Protein AF-A0A2K2DDL9-F1 (afdb_monomer_lite)

Secondary structure (DSSP, 8-state):
--TTHHHHHHHHHHHHHHH--TT-----HHHHHHHHHHHHHHHHHTT-HHHHHHHHHHHHHHHTT-HHHHHHHHHHHHHHHHHHHHHHHHHHHHHHHHHHHHTT-

Structure (mmCIF, N/CA/C/O backbone):
data_AF-A0A2K2DDL9-F1
#
_entry.id   AF-A0A2K2DDL9-F1
#
loop_
_atom_site.group_PDB
_atom_site.id
_atom_site.type_symbol
_atom_site.label_atom_id
_atom_site.label_alt_id
_atom_site.label_comp_id
_atom_site.label_asym_id
_atom_site.label_entity_id
_atom_site.label_seq_id
_atom_site.pdbx_PDB_ins_code
_atom_site.Cartn_x
_atom_site.Cartn_y
_atom_site.Cartn_z
_atom_site.occupancy
_atom_site.B_is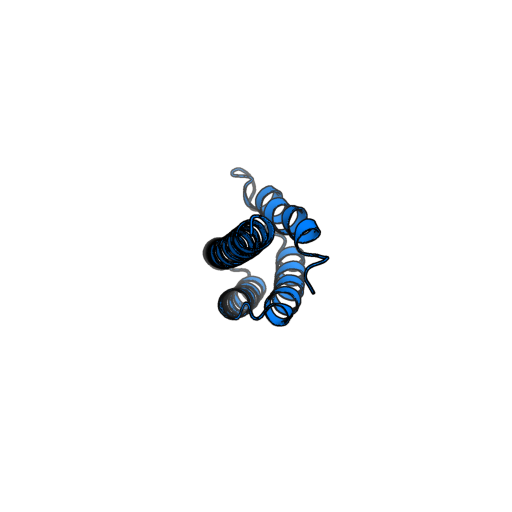o_or_equiv
_atom_site.auth_seq_id
_atom_site.auth_comp_id
_atom_site.auth_asym_id
_atom_site.auth_atom_id
_atom_site.pdbx_PDB_model_num
ATOM 1 N N . MET A 1 1 ? -12.328 -9.381 10.750 1.00 28.94 1 MET A N 1
ATOM 2 C CA . MET A 1 1 ? -12.089 -8.765 9.427 1.00 28.94 1 MET A CA 1
ATOM 3 C C . MET A 1 1 ? -11.031 -7.646 9.451 1.00 28.94 1 MET A C 1
ATOM 5 O O . MET A 1 1 ? -11.010 -6.831 8.550 1.00 28.94 1 MET A O 1
ATOM 9 N N . PHE A 1 2 ? -10.125 -7.608 10.441 1.00 30.92 2 PHE A N 1
ATOM 10 C CA . PHE A 1 2 ? -9.113 -6.541 10.590 1.00 30.92 2 PHE A CA 1
ATOM 11 C C . PHE A 1 2 ? -7.847 -7.050 11.317 1.00 30.92 2 PHE A C 1
ATOM 13 O O . PHE A 1 2 ? -7.201 -6.316 12.055 1.00 30.92 2 PHE A O 1
ATOM 20 N N . LYS A 1 3 ? -7.526 -8.348 11.208 1.00 27.88 3 LYS A N 1
ATOM 21 C CA . LYS A 1 3 ? -6.506 -8.964 12.078 1.00 27.88 3 LYS A CA 1
ATOM 22 C C . LYS A 1 3 ? -5.054 -8.702 11.651 1.00 27.88 3 LYS A C 1
ATOM 24 O O . LYS A 1 3 ? -4.174 -8.859 12.485 1.00 27.88 3 LYS A O 1
ATOM 29 N N . ASP A 1 4 ? -4.812 -8.184 10.445 1.00 35.88 4 ASP A N 1
ATOM 30 C CA . ASP A 1 4 ? -3.452 -8.072 9.890 1.00 35.88 4 ASP A CA 1
ATOM 31 C C . ASP A 1 4 ? -3.000 -6.642 9.540 1.00 35.88 4 ASP A C 1
ATOM 33 O O . ASP A 1 4 ? -2.007 -6.462 8.838 1.00 35.88 4 ASP A O 1
ATOM 37 N N . CYS A 1 5 ? -3.664 -5.592 10.039 1.00 39.84 5 CYS A N 1
ATOM 38 C CA . CYS A 1 5 ? -3.183 -4.216 9.816 1.00 39.84 5 CYS A CA 1
ATOM 39 C C . CYS A 1 5 ? -1.931 -3.866 10.642 1.00 39.84 5 CYS A C 1
ATOM 41 O O . CYS A 1 5 ? -1.161 -2.997 10.238 1.00 39.84 5 CYS A O 1
ATOM 43 N N . ASN A 1 6 ? -1.686 -4.546 11.768 1.00 38.12 6 ASN A N 1
ATOM 44 C CA . ASN A 1 6 ? -0.528 -4.253 12.624 1.00 38.12 6 ASN A CA 1
ATOM 45 C C . ASN A 1 6 ? 0.792 -4.793 12.048 1.00 38.12 6 ASN A C 1
ATOM 47 O O . ASN A 1 6 ? 1.837 -4.182 12.251 1.00 38.12 6 ASN A O 1
ATOM 51 N N . GLY A 1 7 ? 0.755 -5.867 11.250 1.00 42.44 7 GLY A N 1
ATOM 52 C CA . GLY A 1 7 ? 1.933 -6.352 10.522 1.00 42.44 7 GLY A CA 1
ATOM 53 C C . GLY A 1 7 ? 2.366 -5.416 9.388 1.00 42.44 7 GLY A C 1
ATOM 54 O O . GLY A 1 7 ? 3.546 -5.350 9.060 1.00 42.44 7 GLY A O 1
ATOM 55 N N . TRP A 1 8 ? 1.443 -4.636 8.813 1.00 47.41 8 TRP A N 1
ATOM 56 C CA . TRP A 1 8 ? 1.750 -3.700 7.721 1.00 47.41 8 TRP A CA 1
ATOM 57 C C . TRP A 1 8 ? 2.557 -2.487 8.168 1.00 47.41 8 TRP A C 1
ATOM 59 O O . TRP A 1 8 ? 3.274 -1.906 7.354 1.00 47.41 8 TRP A O 1
ATOM 69 N N . PHE A 1 9 ? 2.463 -2.118 9.447 1.00 42.41 9 PHE A N 1
ATOM 70 C CA . PHE A 1 9 ? 3.186 -0.982 10.008 1.00 42.41 9 PHE A CA 1
ATOM 71 C C . PHE A 1 9 ? 4.698 -1.163 9.839 1.00 42.41 9 PHE A C 1
ATOM 73 O O . PHE A 1 9 ? 5.370 -0.260 9.356 1.00 42.41 9 PHE A O 1
ATOM 80 N N . GLY A 1 10 ? 5.213 -2.368 10.112 1.00 45.88 10 GLY A N 1
ATOM 81 C CA . GLY A 1 10 ? 6.629 -2.696 9.925 1.00 45.88 10 GLY A CA 1
ATOM 82 C C . GLY A 1 10 ? 7.071 -2.755 8.459 1.00 45.88 10 GLY A C 1
ATOM 83 O O . GLY A 1 10 ? 8.204 -2.400 8.157 1.00 45.88 10 GLY A O 1
ATOM 84 N N . TYR A 1 11 ? 6.191 -3.140 7.530 1.00 49.81 11 TYR A N 1
ATOM 85 C CA . TYR A 1 11 ? 6.537 -3.231 6.104 1.00 49.81 11 TYR A CA 1
ATOM 86 C C . TYR A 1 11 ? 6.511 -1.868 5.402 1.00 49.81 11 TYR A C 1
ATOM 88 O O . TYR A 1 11 ? 7.413 -1.584 4.623 1.00 49.81 11 TYR A O 1
ATOM 96 N N . VAL A 1 12 ? 5.542 -0.995 5.700 1.00 44.81 12 VAL A N 1
ATOM 97 C CA . VAL A 1 12 ? 5.485 0.362 5.117 1.00 44.81 12 VAL A CA 1
ATOM 98 C C . VAL A 1 12 ? 6.568 1.271 5.721 1.00 44.81 12 VAL A C 1
ATOM 100 O O . VAL A 1 12 ? 7.238 1.987 4.981 1.00 44.81 12 VAL A O 1
ATOM 103 N N . LEU A 1 13 ? 6.828 1.190 7.036 1.00 42.91 13 LEU A N 1
ATOM 104 C CA . LEU A 1 13 ? 7.972 1.881 7.661 1.00 42.91 13 LEU A CA 1
ATOM 105 C C . LEU A 1 13 ? 9.325 1.257 7.276 1.00 42.91 13 LEU A C 1
ATOM 107 O O . LEU A 1 13 ? 10.310 1.977 7.136 1.00 42.91 13 LEU A O 1
ATOM 111 N N . GLY A 1 14 ? 9.384 -0.058 7.047 1.00 44.72 14 GLY A N 1
ATOM 112 C CA . GLY A 1 14 ? 10.589 -0.75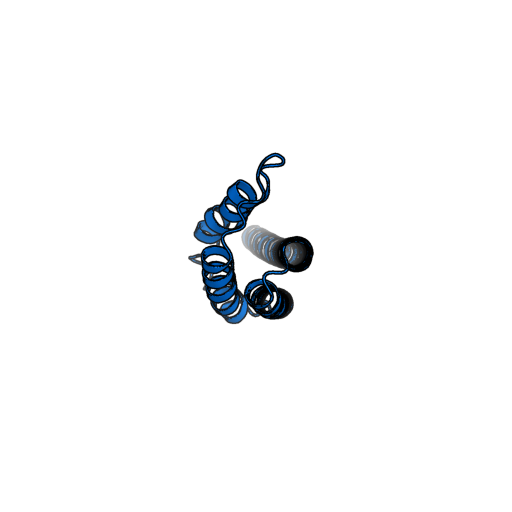0 6.581 1.00 44.72 14 GLY A CA 1
ATOM 113 C C . GLY A 1 14 ? 11.007 -0.356 5.160 1.00 44.72 14 GLY A C 1
ATOM 114 O O . GLY A 1 14 ? 12.200 -0.284 4.875 1.00 44.72 14 GLY A O 1
ATOM 115 N N . VAL A 1 15 ? 10.047 -0.029 4.287 1.00 47.00 15 VAL A N 1
ATOM 116 C CA . VAL A 1 15 ? 10.313 0.575 2.967 1.00 47.00 15 VAL A CA 1
ATOM 117 C C . VAL A 1 15 ? 10.857 1.991 3.118 1.00 47.00 15 VAL A C 1
ATOM 119 O O . VAL A 1 15 ? 11.785 2.354 2.402 1.00 47.00 15 VAL A O 1
ATOM 122 N N . CYS A 1 16 ? 10.353 2.767 4.085 1.00 43.28 16 CYS A N 1
ATOM 123 C CA . CYS A 1 16 ? 10.950 4.063 4.403 1.00 43.28 16 CYS A CA 1
ATOM 124 C C . CYS A 1 16 ? 12.425 3.916 4.814 1.00 43.28 16 CYS A C 1
ATOM 126 O O . CYS A 1 16 ? 13.258 4.671 4.335 1.00 43.28 16 CYS A O 1
ATOM 128 N N . CYS A 1 17 ? 12.795 2.919 5.617 1.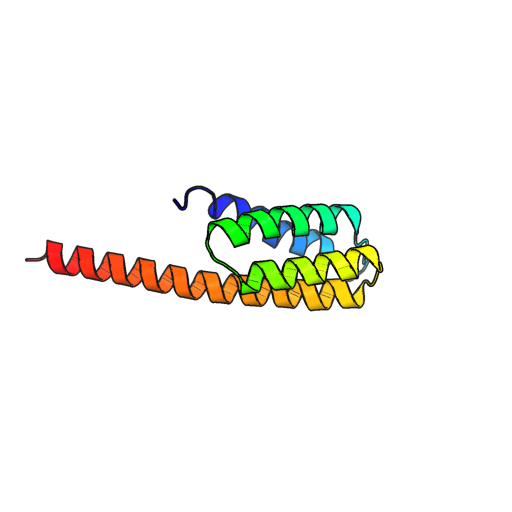00 39.41 17 CYS A N 1
ATOM 129 C CA . CYS A 1 17 ? 14.184 2.800 6.076 1.00 39.41 17 CYS A CA 1
ATOM 130 C C . CYS A 1 17 ? 15.189 2.493 4.941 1.00 39.41 17 CYS A C 1
ATOM 132 O O . CYS A 1 17 ? 16.320 2.958 4.990 1.00 39.41 17 CYS A O 1
ATOM 134 N N . CYS A 1 18 ? 14.788 1.766 3.888 1.00 40.78 18 CYS A N 1
ATOM 135 C CA . CYS A 1 18 ? 15.672 1.486 2.743 1.00 40.78 18 CYS A CA 1
ATOM 136 C C . CYS A 1 18 ? 15.638 2.560 1.641 1.00 40.78 18 CYS A C 1
ATOM 138 O O . CYS A 1 18 ? 16.545 2.603 0.818 1.00 40.78 18 CYS A O 1
ATOM 140 N N . VAL A 1 19 ? 14.601 3.404 1.600 1.00 45.62 19 VAL A N 1
ATOM 141 C CA . VAL A 1 19 ? 14.439 4.468 0.588 1.00 45.62 19 VAL A CA 1
ATOM 142 C C . VAL A 1 19 ? 14.945 5.833 1.086 1.00 45.62 19 VAL A C 1
ATOM 144 O O . VAL A 1 19 ? 15.217 6.713 0.275 1.00 45.62 19 VAL A O 1
ATOM 147 N N . TRP A 1 20 ? 15.108 6.016 2.400 1.00 40.31 20 TRP A N 1
ATOM 148 C CA . TRP A 1 20 ? 15.522 7.283 3.021 1.00 40.31 20 TRP A CA 1
ATOM 149 C C . TRP A 1 20 ? 17.012 7.362 3.402 1.00 40.31 20 TRP A C 1
ATOM 151 O O . TRP A 1 20 ? 17.379 8.220 4.204 1.00 40.31 20 TRP A O 1
ATOM 161 N N . ASP A 1 21 ? 17.889 6.523 2.842 1.00 35.00 21 ASP A N 1
ATOM 162 C CA . ASP A 1 21 ? 19.329 6.780 2.956 1.00 35.00 21 ASP A CA 1
ATOM 163 C C . ASP A 1 21 ? 19.731 7.838 1.918 1.00 35.00 21 ASP A C 1
ATOM 165 O O . ASP A 1 21 ? 19.742 7.598 0.708 1.00 35.00 21 ASP A O 1
ATOM 169 N N . ARG A 1 22 ? 19.971 9.059 2.405 1.00 42.16 22 ARG A N 1
ATOM 170 C CA . ARG A 1 22 ? 20.239 10.258 1.596 1.00 42.16 22 ARG A CA 1
ATOM 171 C C . ARG A 1 22 ? 21.575 10.173 0.838 1.00 42.16 22 ARG A C 1
ATOM 173 O O . ARG A 1 22 ? 21.774 10.961 -0.082 1.00 42.16 22 ARG A O 1
ATOM 180 N N . ASP A 1 23 ? 22.436 9.207 1.170 1.00 45.47 23 ASP A N 1
ATOM 181 C CA . ASP A 1 23 ? 23.785 9.070 0.612 1.00 45.47 23 ASP A CA 1
ATOM 182 C C . ASP A 1 23 ? 23.954 7.861 -0.335 1.00 45.47 23 ASP A C 1
ATOM 184 O O . ASP A 1 23 ? 24.959 7.779 -1.047 1.00 45.47 23 ASP A O 1
ATOM 188 N N . LYS A 1 24 ? 22.956 6.963 -0.451 1.00 47.09 24 LYS A N 1
ATOM 189 C CA . LYS A 1 24 ? 22.893 5.919 -1.497 1.00 47.09 24 LYS A CA 1
ATOM 190 C C . LYS A 1 24 ? 21.449 5.562 -1.888 1.00 47.09 24 LYS A C 1
ATOM 192 O O . LYS A 1 24 ? 20.810 4.779 -1.183 1.00 47.09 24 LYS A O 1
ATOM 197 N N . PRO A 1 25 ? 20.944 5.980 -3.066 1.00 51.44 25 PRO A N 1
ATOM 198 C CA . PRO A 1 25 ? 19.668 5.493 -3.575 1.00 51.44 25 PRO A CA 1
ATOM 199 C C . PRO A 1 25 ? 19.853 4.097 -4.192 1.00 51.44 25 PRO A C 1
ATOM 201 O O . PRO A 1 25 ? 19.752 3.908 -5.402 1.00 51.44 25 PRO A O 1
ATOM 204 N N . CYS A 1 26 ? 20.139 3.093 -3.365 1.00 53.19 26 CYS A N 1
ATOM 205 C CA . CYS A 1 26 ? 20.085 1.690 -3.770 1.00 53.19 26 CYS A CA 1
ATOM 206 C C . CYS A 1 26 ? 18.616 1.240 -3.777 1.00 53.19 26 CYS A C 1
ATOM 208 O O . CYS A 1 26 ? 18.194 0.457 -2.927 1.00 53.19 26 CYS A O 1
ATOM 210 N N . VAL A 1 27 ? 17.807 1.781 -4.693 1.00 61.66 27 VAL A N 1
ATOM 211 C CA . VAL A 1 27 ? 16.424 1.322 -4.856 1.00 61.66 27 VAL A CA 1
ATOM 212 C C . VAL A 1 27 ? 16.448 -0.023 -5.564 1.00 61.66 27 VAL A C 1
ATOM 214 O O . VAL A 1 27 ? 16.654 -0.118 -6.771 1.00 61.66 27 VAL A O 1
ATOM 217 N N . ASP A 1 28 ? 16.252 -1.072 -4.774 1.00 70.94 28 ASP A N 1
ATOM 218 C CA . ASP A 1 28 ? 15.984 -2.413 -5.268 1.00 70.94 28 ASP A CA 1
ATOM 219 C C . ASP A 1 28 ? 14.557 -2.446 -5.837 1.00 70.94 28 ASP A C 1
ATOM 221 O O . ASP A 1 28 ? 13.562 -2.529 -5.105 1.00 70.94 28 ASP A O 1
ATOM 225 N N . PHE A 1 29 ? 14.467 -2.306 -7.161 1.00 71.19 29 PHE A N 1
ATOM 226 C CA . PHE A 1 29 ? 13.203 -2.301 -7.890 1.00 71.19 29 PHE A CA 1
ATOM 227 C C . PHE A 1 29 ? 12.446 -3.627 -7.749 1.00 71.19 29 PHE A C 1
ATOM 229 O O . PHE A 1 29 ? 11.218 -3.594 -7.711 1.00 71.19 29 PHE A O 1
ATOM 236 N N . ASP A 1 30 ? 13.135 -4.763 -7.595 1.00 76.44 30 ASP A N 1
ATOM 237 C CA . ASP A 1 30 ? 12.494 -6.073 -7.418 1.00 76.44 30 ASP A CA 1
ATOM 238 C C . ASP A 1 30 ? 11.821 -6.161 -6.045 1.00 76.44 30 ASP A C 1
ATOM 240 O O . ASP A 1 30 ? 10.679 -6.618 -5.907 1.00 76.44 30 ASP A O 1
ATOM 244 N N . ARG A 1 31 ? 12.485 -5.632 -5.012 1.00 74.56 31 ARG A N 1
ATOM 245 C CA . ARG A 1 31 ? 11.890 -5.514 -3.677 1.00 74.56 31 ARG A CA 1
ATOM 246 C C . ARG A 1 31 ? 10.709 -4.542 -3.666 1.00 74.56 31 ARG A C 1
ATOM 248 O O . ARG A 1 31 ? 9.704 -4.817 -3.006 1.00 74.56 31 ARG A O 1
ATOM 255 N N . LEU A 1 32 ? 10.805 -3.424 -4.386 1.00 73.88 32 LEU A N 1
ATOM 256 C CA . LEU A 1 32 ? 9.723 -2.442 -4.487 1.00 73.88 32 LEU A CA 1
ATOM 257 C C . LEU A 1 32 ? 8.502 -3.015 -5.228 1.00 73.88 32 LEU A C 1
ATOM 259 O O . LEU A 1 32 ? 7.371 -2.808 -4.785 1.00 73.88 32 LEU A O 1
ATOM 263 N N . ASP A 1 33 ? 8.726 -3.791 -6.290 1.00 75.06 33 ASP A N 1
ATOM 264 C CA . ASP A 1 33 ? 7.689 -4.493 -7.056 1.00 75.06 33 ASP A CA 1
ATOM 265 C C . ASP A 1 33 ? 6.956 -5.538 -6.202 1.00 75.06 33 ASP A C 1
ATOM 267 O O . ASP A 1 33 ? 5.725 -5.519 -6.094 1.00 75.06 33 ASP A O 1
ATOM 271 N N . ALA A 1 34 ? 7.704 -6.380 -5.479 1.00 78.50 34 ALA A N 1
ATOM 272 C CA . ALA A 1 34 ? 7.132 -7.369 -4.566 1.00 78.50 34 ALA A CA 1
ATOM 273 C C . ALA A 1 34 ? 6.245 -6.717 -3.488 1.00 78.50 34 ALA A C 1
ATOM 275 O O . ALA A 1 34 ? 5.178 -7.234 -3.129 1.00 78.50 34 ALA A O 1
ATOM 276 N N . ILE A 1 35 ? 6.659 -5.554 -2.984 1.00 72.50 35 ILE A N 1
ATOM 277 C CA . ILE A 1 35 ? 5.906 -4.797 -1.983 1.00 72.50 35 ILE A CA 1
ATOM 278 C C . ILE A 1 35 ? 4.667 -4.155 -2.599 1.00 72.50 35 ILE A C 1
ATOM 280 O O . ILE A 1 35 ? 3.586 -4.285 -2.021 1.00 72.50 35 ILE A O 1
ATOM 284 N N . ALA A 1 36 ? 4.778 -3.531 -3.774 1.00 74.50 36 ALA A N 1
ATOM 285 C CA . ALA A 1 36 ? 3.638 -2.978 -4.502 1.00 74.50 36 ALA A CA 1
ATOM 286 C C . ALA A 1 36 ? 2.585 -4.061 -4.789 1.00 74.50 36 ALA A C 1
ATOM 288 O O . ALA A 1 36 ? 1.387 -3.847 -4.572 1.00 74.50 36 ALA A O 1
ATOM 289 N N . HIS A 1 37 ? 3.030 -5.257 -5.182 1.00 77.88 37 HIS A N 1
ATOM 290 C CA . HIS A 1 37 ? 2.167 -6.407 -5.423 1.00 77.88 37 HIS A CA 1
ATOM 291 C C . HIS A 1 37 ? 1.428 -6.852 -4.154 1.00 77.88 37 HIS A C 1
ATOM 293 O O . HIS A 1 37 ? 0.201 -7.016 -4.168 1.00 77.88 37 HIS A O 1
ATOM 299 N N . ARG A 1 38 ? 2.136 -6.991 -3.023 1.00 72.00 38 ARG A N 1
ATOM 300 C CA . ARG A 1 38 ? 1.492 -7.321 -1.741 1.00 72.00 38 ARG A CA 1
ATOM 301 C C . ARG A 1 38 ? 0.517 -6.234 -1.313 1.00 72.00 38 ARG A C 1
ATOM 303 O O . ARG A 1 38 ? -0.612 -6.555 -0.951 1.00 72.00 38 ARG A O 1
ATOM 310 N N . PHE A 1 39 ? 0.916 -4.968 -1.402 1.00 72.50 39 PHE A N 1
ATOM 311 C CA . PHE A 1 39 ? 0.094 -3.834 -0.987 1.00 72.50 39 PHE A CA 1
ATOM 312 C C . PHE A 1 39 ? -1.175 -3.695 -1.831 1.00 72.50 39 PHE A C 1
ATOM 314 O O . PHE A 1 39 ? -2.228 -3.345 -1.301 1.00 72.50 39 PHE A O 1
ATOM 321 N N . LYS A 1 40 ? -1.127 -4.055 -3.117 1.00 76.06 40 LYS A N 1
ATOM 322 C CA . LYS A 1 40 ? -2.298 -4.121 -4.002 1.00 76.06 40 LYS A CA 1
ATOM 323 C C . LYS A 1 40 ? -3.346 -5.132 -3.522 1.00 76.06 40 LYS A C 1
ATOM 325 O O . LYS A 1 40 ? -4.523 -4.785 -3.447 1.00 76.06 40 LYS A O 1
ATOM 330 N N . GLY A 1 41 ? -2.950 -6.367 -3.201 1.00 71.94 41 GLY A N 1
ATOM 331 C CA .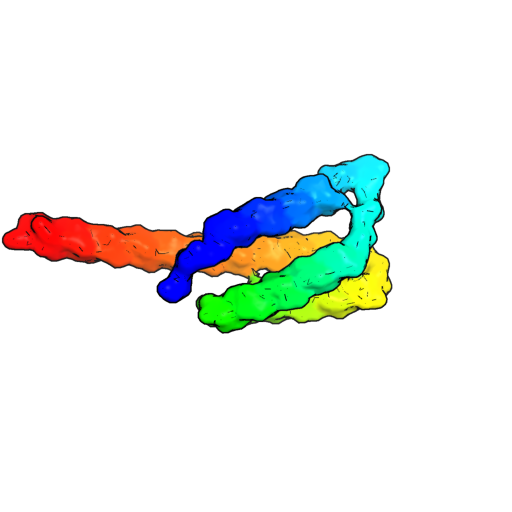 GLY A 1 41 ? -3.893 -7.397 -2.726 1.00 71.94 41 GLY A CA 1
ATOM 332 C C . GLY A 1 41 ? -4.493 -7.043 -1.364 1.00 71.94 41 GLY A C 1
ATOM 333 O O . GLY A 1 41 ? -5.699 -7.122 -1.141 1.00 71.94 41 GLY A O 1
ATOM 334 N N . SER A 1 42 ? -3.626 -6.550 -0.493 1.00 72.69 42 SER A N 1
ATOM 335 C CA . SER A 1 42 ? -3.922 -6.023 0.829 1.00 72.69 42 SER A CA 1
ATOM 336 C C . SER A 1 42 ? -4.918 -4.853 0.826 1.00 72.69 42 SER A C 1
ATOM 338 O O . SER A 1 42 ? -5.903 -4.868 1.555 1.00 72.69 42 SER A O 1
ATOM 340 N N . SER A 1 43 ? -4.698 -3.835 -0.005 1.00 71.44 43 SER A N 1
ATOM 341 C CA . SER A 1 43 ? -5.594 -2.675 -0.116 1.00 71.44 43 SER A CA 1
ATOM 342 C C . SER A 1 43 ? -6.938 -3.038 -0.751 1.00 71.44 43 SER A C 1
ATOM 344 O O . SER A 1 43 ? -7.973 -2.506 -0.349 1.00 71.44 43 SER A O 1
ATOM 346 N N . ALA A 1 44 ? -6.957 -3.982 -1.694 1.00 75.38 44 ALA A N 1
ATOM 347 C CA . ALA A 1 44 ? -8.194 -4.456 -2.305 1.00 75.38 44 ALA A CA 1
ATOM 348 C C . ALA A 1 44 ? -9.137 -5.135 -1.294 1.00 75.38 44 ALA A C 1
ATOM 350 O O . ALA A 1 44 ? -10.342 -4.901 -1.360 1.00 75.38 44 ALA A O 1
ATOM 351 N N . SER A 1 45 ? -8.614 -5.919 -0.341 1.00 74.94 45 SER A N 1
ATOM 352 C CA . SER A 1 45 ? -9.439 -6.666 0.626 1.00 74.94 45 SER A CA 1
ATOM 353 C C . SER A 1 45 ? -10.167 -5.783 1.647 1.00 74.94 45 SER A C 1
ATOM 355 O O . SER A 1 45 ? -11.210 -6.177 2.162 1.00 74.94 45 SER A O 1
ATOM 357 N N . VAL A 1 46 ? -9.657 -4.575 1.904 1.00 73.69 46 VAL A N 1
ATOM 358 C CA . VAL A 1 46 ? -10.265 -3.578 2.807 1.00 73.69 46 VAL A CA 1
ATOM 359 C C . VAL A 1 46 ? -10.990 -2.450 2.058 1.00 73.69 46 VAL A C 1
ATOM 361 O O . VAL A 1 46 ? -11.383 -1.456 2.665 1.00 73.69 46 VAL A O 1
ATOM 364 N N . GLY A 1 47 ? -11.155 -2.572 0.734 1.00 76.00 47 GLY A N 1
ATOM 365 C CA . GLY A 1 47 ? -11.855 -1.577 -0.091 1.00 76.00 47 GLY A CA 1
ATOM 366 C C . GLY A 1 47 ? -11.070 -0.282 -0.342 1.00 76.00 47 GLY A C 1
ATOM 367 O O . GLY A 1 47 ? -11.640 0.732 -0.744 1.00 76.00 47 GLY A O 1
ATOM 368 N N . ALA A 1 48 ? -9.754 -0.290 -0.140 1.00 83.00 48 ALA A N 1
ATOM 369 C CA . ALA A 1 48 ? -8.885 0.875 -0.273 1.00 83.00 48 ALA A CA 1
ATOM 370 C C . ALA A 1 48 ? -8.485 1.151 -1.729 1.00 83.00 48 ALA A C 1
ATOM 372 O O . ALA A 1 48 ? -7.320 1.044 -2.117 1.00 83.00 48 ALA A O 1
ATOM 373 N N . LEU A 1 49 ? -9.463 1.521 -2.557 1.00 84.69 49 LEU A N 1
ATOM 374 C CA . LEU A 1 49 ? -9.280 1.669 -4.004 1.00 84.69 49 LEU A CA 1
ATOM 375 C C . LEU A 1 49 ? -8.183 2.679 -4.386 1.00 84.69 49 LEU A C 1
ATOM 377 O O . LEU A 1 49 ? -7.411 2.425 -5.307 1.00 84.69 49 LEU A O 1
ATOM 381 N N . ARG A 1 50 ? -8.078 3.805 -3.668 1.00 82.69 50 ARG A N 1
ATOM 382 C CA . ARG A 1 50 ? -7.066 4.841 -3.953 1.00 82.69 50 ARG A CA 1
ATOM 383 C C . ARG A 1 50 ? -5.649 4.316 -3.739 1.00 82.69 50 ARG A C 1
ATOM 385 O O . ARG A 1 50 ? -4.791 4.515 -4.589 1.00 82.69 50 ARG A O 1
ATOM 392 N N . VAL A 1 51 ? -5.455 3.570 -2.655 1.00 81.75 51 VAL A N 1
ATOM 393 C CA . VAL A 1 51 ? -4.191 2.911 -2.314 1.00 81.75 51 VAL A CA 1
ATOM 394 C C . VAL A 1 51 ? -3.840 1.819 -3.333 1.00 81.75 51 VAL A C 1
ATOM 396 O O . VAL A 1 51 ? -2.704 1.724 -3.792 1.00 81.75 51 VAL A O 1
ATOM 399 N N . LYS A 1 52 ? -4.830 1.024 -3.751 1.00 82.25 52 LYS A N 1
ATOM 400 C CA . LYS A 1 52 ? -4.658 0.019 -4.809 1.00 82.25 52 LYS A CA 1
ATOM 401 C C . LYS A 1 52 ? -4.185 0.659 -6.118 1.00 82.25 52 LYS A C 1
ATOM 403 O O . LYS A 1 52 ? -3.267 0.145 -6.753 1.00 82.25 52 LYS A O 1
ATOM 408 N N . ASN A 1 53 ? -4.818 1.757 -6.531 1.00 86.00 53 ASN A N 1
ATOM 409 C CA . ASN A 1 53 ? -4.522 2.416 -7.803 1.00 86.00 53 ASN A CA 1
ATOM 410 C C . ASN A 1 53 ? -3.116 3.026 -7.822 1.00 86.00 53 ASN A C 1
ATOM 412 O O . ASN A 1 53 ? -2.403 2.878 -8.813 1.00 86.00 53 ASN A O 1
ATOM 416 N N . THR A 1 54 ? -2.682 3.647 -6.724 1.00 83.94 54 THR A N 1
ATOM 417 C CA . THR A 1 54 ? -1.327 4.209 -6.619 1.00 83.94 54 THR A CA 1
ATOM 418 C C . THR A 1 54 ? -0.252 3.120 -6.580 1.00 83.94 54 THR A C 1
ATOM 420 O O . THR A 1 54 ? 0.818 3.305 -7.151 1.00 83.94 54 THR A O 1
ATOM 423 N N . CYS A 1 55 ? -0.539 1.932 -6.039 1.00 81.31 55 CYS A N 1
ATOM 424 C CA . CYS A 1 55 ? 0.371 0.785 -6.155 1.00 81.31 55 CYS A CA 1
ATOM 425 C C . CYS A 1 55 ? 0.485 0.209 -7.564 1.00 81.31 55 CYS A C 1
ATOM 427 O O . CYS A 1 55 ? 1.552 -0.272 -7.933 1.00 81.31 55 CYS A O 1
ATOM 429 N N . ILE A 1 56 ? -0.580 0.272 -8.366 1.00 85.75 56 ILE A N 1
ATOM 430 C CA . ILE A 1 56 ? -0.497 -0.091 -9.786 1.00 85.75 56 ILE A CA 1
ATOM 431 C C . ILE A 1 56 ? 0.418 0.895 -10.526 1.00 85.75 56 ILE A C 1
ATOM 433 O O . ILE A 1 56 ? 1.217 0.468 -11.350 1.00 85.75 56 ILE A O 1
ATOM 437 N N . GLN A 1 57 ? 0.352 2.191 -10.209 1.00 85.19 57 GLN A N 1
ATOM 438 C CA . GLN A 1 57 ? 1.269 3.185 -10.783 1.00 85.19 57 GLN A CA 1
ATOM 439 C C . GLN A 1 57 ? 2.716 2.950 -10.337 1.00 85.19 57 GLN A C 1
ATOM 441 O O . GLN A 1 57 ? 3.626 3.020 -11.158 1.00 85.19 57 GLN A O 1
ATOM 446 N N . LEU A 1 58 ? 2.927 2.597 -9.065 1.00 81.56 58 LEU A N 1
ATOM 447 C CA . LEU A 1 58 ? 4.256 2.280 -8.540 1.00 81.56 58 LEU A CA 1
ATOM 448 C C . LEU A 1 58 ? 4.884 1.114 -9.313 1.00 81.56 58 LEU A C 1
ATOM 450 O O . LEU A 1 58 ? 6.025 1.218 -9.741 1.00 81.56 58 LEU A O 1
ATOM 454 N N . HIS A 1 59 ? 4.106 0.060 -9.575 1.00 82.06 59 HIS A N 1
ATOM 455 C CA . HIS A 1 59 ? 4.506 -1.095 -10.390 1.00 82.06 59 HIS A CA 1
ATOM 456 C C . HIS A 1 59 ? 5.006 -0.698 -11.788 1.00 82.06 59 HIS A C 1
ATOM 458 O O . HIS A 1 59 ? 5.998 -1.234 -12.279 1.00 82.06 59 HIS A O 1
ATOM 464 N N . VAL A 1 60 ? 4.326 0.248 -12.443 1.00 85.69 60 VAL A N 1
ATOM 465 C CA . VAL A 1 60 ? 4.726 0.747 -13.769 1.00 85.69 60 VAL A CA 1
ATOM 466 C C . VAL A 1 60 ? 6.079 1.457 -13.686 1.00 85.69 60 VAL A C 1
ATOM 468 O O . VAL A 1 60 ? 6.992 1.106 -14.430 1.00 85.69 60 VAL A O 1
ATOM 471 N N . PHE A 1 61 ? 6.257 2.364 -12.723 1.00 81.62 61 PHE A N 1
ATOM 472 C CA . PHE A 1 61 ? 7.526 3.082 -12.557 1.00 81.62 61 PHE A CA 1
ATOM 473 C C . PHE A 1 61 ? 8.684 2.186 -12.100 1.00 81.62 61 PHE A C 1
ATOM 475 O O . PHE A 1 61 ? 9.828 2.439 -12.490 1.00 81.62 61 PHE A O 1
ATOM 482 N N . CYS A 1 62 ? 8.406 1.122 -11.335 1.00 77.69 62 CYS A N 1
ATOM 483 C CA . CYS A 1 62 ? 9.400 0.103 -10.993 1.00 77.69 62 CYS A CA 1
ATOM 484 C C . CYS A 1 62 ? 9.930 -0.590 -12.252 1.00 77.69 62 CYS A C 1
ATOM 486 O O . CYS A 1 62 ? 11.141 -0.730 -12.418 1.00 77.69 62 CYS A O 1
ATOM 488 N N . LYS A 1 63 ? 9.032 -0.971 -13.171 1.00 80.56 63 LYS A N 1
ATOM 489 C CA . LYS A 1 63 ? 9.401 -1.590 -14.454 1.00 80.56 63 LYS A CA 1
ATOM 490 C C . LYS A 1 63 ? 10.175 -0.649 -15.370 1.00 80.56 63 LYS A C 1
ATOM 492 O O . LYS A 1 63 ? 11.102 -1.087 -16.045 1.00 80.56 63 LYS A O 1
ATOM 497 N N . GLU A 1 64 ? 9.821 0.631 -15.369 1.00 85.19 64 GLU A N 1
ATOM 498 C CA . GLU A 1 64 ? 10.536 1.675 -16.112 1.00 85.19 64 GLU A CA 1
ATOM 499 C C . GLU A 1 64 ? 11.892 2.042 -15.480 1.00 85.19 64 GLU A C 1
ATOM 501 O O . GLU A 1 64 ? 12.640 2.828 -16.057 1.00 85.19 64 GLU A O 1
ATOM 506 N N . LYS A 1 65 ? 12.225 1.487 -14.301 1.00 76.69 65 LYS A N 1
ATOM 507 C CA . LYS A 1 65 ? 13.427 1.812 -13.509 1.00 76.69 65 LYS A CA 1
ATOM 508 C C . LYS A 1 65 ? 13.577 3.315 -13.240 1.00 76.69 65 LYS A C 1
ATOM 510 O O . LYS A 1 65 ? 14.681 3.833 -13.067 1.00 76.69 65 LYS A O 1
ATOM 515 N N . SER A 1 66 ? 12.451 4.027 -13.178 1.00 79.00 66 SER A N 1
ATOM 516 C CA . SER A 1 66 ? 12.421 5.461 -12.909 1.00 79.00 66 SER A CA 1
ATOM 517 C C . SER A 1 66 ? 12.470 5.696 -11.405 1.00 79.00 66 SER A C 1
ATOM 519 O O . SER A 1 66 ? 11.451 5.618 -10.716 1.00 79.00 66 SER A O 1
ATOM 521 N N . LEU A 1 67 ? 13.662 6.000 -10.884 1.00 78.00 67 LEU A N 1
ATOM 522 C CA . LEU A 1 67 ? 13.865 6.291 -9.462 1.00 78.00 67 LEU A CA 1
ATOM 523 C C . LEU A 1 67 ? 12.959 7.436 -8.984 1.00 78.00 67 LEU A C 1
ATOM 525 O O . LEU A 1 67 ? 12.279 7.317 -7.967 1.00 78.00 67 LEU A O 1
ATOM 529 N N . ASN A 1 68 ? 12.910 8.528 -9.750 1.00 81.81 68 ASN A N 1
ATOM 530 C CA . ASN A 1 68 ? 12.118 9.704 -9.400 1.00 81.81 68 ASN A CA 1
ATOM 531 C C . ASN A 1 68 ? 10.606 9.405 -9.442 1.00 81.81 68 ASN A C 1
ATOM 533 O O . ASN A 1 68 ? 9.866 9.802 -8.543 1.00 81.81 68 ASN A O 1
ATOM 537 N N . GLY A 1 69 ? 10.150 8.636 -10.441 1.00 80.94 69 GLY A N 1
ATOM 538 C CA . GLY A 1 69 ? 8.754 8.193 -10.541 1.00 80.94 69 GLY A CA 1
ATOM 539 C C . GLY A 1 69 ? 8.346 7.278 -9.384 1.00 80.94 69 GLY A C 1
ATOM 540 O O . GLY A 1 69 ? 7.274 7.454 -8.798 1.00 80.94 69 GLY A O 1
ATOM 541 N N . CYS A 1 70 ? 9.231 6.360 -8.989 1.00 79.69 70 CYS A N 1
ATOM 542 C CA . CYS A 1 70 ? 9.031 5.488 -7.834 1.00 79.69 70 CYS A CA 1
ATOM 543 C C . CYS A 1 70 ? 8.937 6.283 -6.528 1.00 79.69 70 CYS A C 1
ATOM 545 O O . CYS A 1 70 ? 8.005 6.066 -5.755 1.00 79.69 70 CYS A O 1
ATOM 547 N N . LEU A 1 71 ? 9.849 7.233 -6.299 1.00 79.69 71 LEU A N 1
ATOM 548 C CA . LEU A 1 71 ? 9.861 8.079 -5.101 1.00 79.69 71 LEU A CA 1
ATOM 549 C C . LEU A 1 71 ? 8.582 8.916 -4.971 1.00 79.69 71 LEU A C 1
ATOM 551 O O . LEU A 1 71 ? 7.923 8.894 -3.928 1.00 79.69 71 LEU A O 1
ATOM 555 N N . MET A 1 72 ? 8.186 9.605 -6.043 1.00 84.06 72 MET A N 1
ATOM 556 C CA . MET A 1 72 ? 6.968 10.425 -6.058 1.00 84.06 72 MET A CA 1
ATOM 557 C C . MET A 1 72 ? 5.707 9.586 -5.832 1.00 84.06 72 MET A C 1
ATOM 559 O O . MET A 1 72 ? 4.809 9.961 -5.067 1.00 84.06 72 MET A O 1
ATOM 563 N N . THR A 1 73 ? 5.646 8.415 -6.463 1.00 82.31 73 THR A N 1
ATOM 564 C CA . THR A 1 73 ? 4.496 7.520 -6.324 1.00 82.31 73 THR A CA 1
ATOM 565 C C . THR A 1 73 ? 4.450 6.888 -4.937 1.00 82.31 73 THR A C 1
ATOM 567 O O . THR A 1 73 ? 3.374 6.796 -4.350 1.00 82.31 73 THR A O 1
ATOM 570 N N . LEU A 1 74 ? 5.594 6.536 -4.348 1.00 80.12 74 LEU A N 1
ATOM 571 C CA . LEU A 1 74 ? 5.679 6.020 -2.981 1.00 80.12 74 LEU A CA 1
ATOM 572 C C . LEU A 1 74 ? 5.188 7.043 -1.945 1.00 80.12 74 LEU A C 1
ATOM 574 O O . LEU A 1 74 ? 4.457 6.684 -1.014 1.00 80.12 74 LEU A O 1
ATOM 578 N N . ASN A 1 75 ? 5.526 8.323 -2.126 1.00 81.25 75 ASN A N 1
ATOM 579 C CA . ASN A 1 75 ? 4.994 9.396 -1.286 1.00 81.25 75 ASN A CA 1
ATOM 580 C C . ASN A 1 75 ? 3.459 9.479 -1.394 1.00 81.25 75 ASN A C 1
ATOM 582 O O . ASN A 1 75 ? 2.749 9.598 -0.394 1.00 81.25 75 ASN A O 1
ATOM 586 N N . THR A 1 76 ? 2.931 9.312 -2.607 1.00 84.06 76 THR A N 1
ATOM 587 C CA . THR A 1 76 ? 1.484 9.307 -2.862 1.00 84.06 76 THR A CA 1
ATOM 588 C C . THR A 1 76 ? 0.796 8.092 -2.226 1.00 84.06 76 THR A C 1
ATOM 59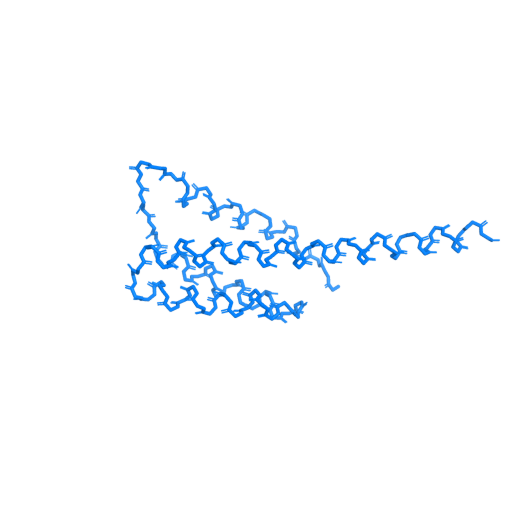0 O O . THR A 1 76 ? -0.240 8.243 -1.577 1.00 84.06 76 THR A O 1
ATOM 593 N N . VAL A 1 77 ? 1.377 6.891 -2.346 1.00 81.38 77 VAL A N 1
ATOM 594 C CA . VAL A 1 77 ? 0.903 5.666 -1.672 1.00 81.38 77 VAL A CA 1
ATOM 595 C C . VAL A 1 77 ? 0.828 5.881 -0.158 1.00 81.38 77 VAL A C 1
ATOM 597 O O . VAL A 1 77 ? -0.179 5.538 0.464 1.00 81.38 77 VAL A O 1
ATOM 600 N N . SER A 1 78 ? 1.858 6.502 0.421 1.00 80.44 78 SER A N 1
ATOM 601 C CA . SER A 1 78 ? 1.915 6.814 1.852 1.00 80.44 78 SER A CA 1
ATOM 602 C C . SER A 1 78 ? 0.791 7.765 2.265 1.00 80.44 78 SER A C 1
ATOM 604 O O . SER A 1 78 ? 0.054 7.479 3.209 1.00 80.44 78 SER A O 1
ATOM 606 N N . ASN A 1 79 ? 0.598 8.859 1.525 1.00 84.19 79 ASN A N 1
ATOM 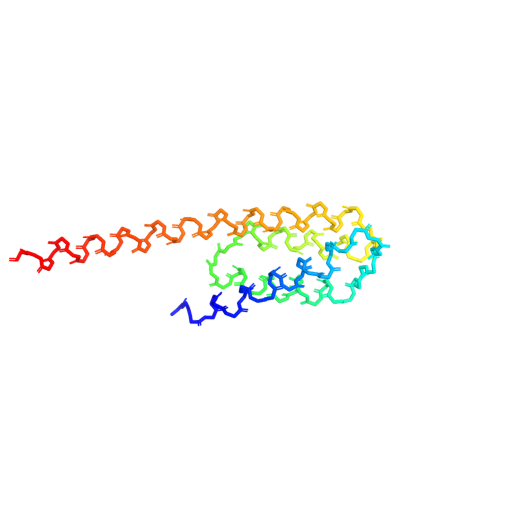607 C CA . ASN A 1 79 ? -0.463 9.827 1.801 1.00 84.19 79 ASN A CA 1
ATOM 608 C C . ASN A 1 79 ? -1.867 9.196 1.738 1.00 84.19 79 ASN A C 1
ATOM 610 O O . ASN A 1 79 ? -2.691 9.391 2.634 1.00 84.19 79 ASN A O 1
ATOM 614 N N . GLU A 1 80 ? -2.135 8.387 0.710 1.00 84.25 80 GLU A N 1
ATOM 615 C CA . GLU A 1 80 ? -3.421 7.698 0.562 1.00 84.25 80 GLU A CA 1
ATOM 616 C C . GLU A 1 80 ? -3.676 6.682 1.676 1.00 84.25 80 GLU A C 1
ATOM 618 O O . GLU A 1 80 ? -4.797 6.580 2.187 1.00 84.25 80 GLU A O 1
ATOM 623 N N . PHE A 1 81 ? -2.631 5.974 2.103 1.00 81.50 81 PHE A N 1
ATOM 624 C CA . PHE A 1 81 ? -2.708 5.060 3.234 1.00 81.50 81 PHE A CA 1
ATOM 625 C C . PHE A 1 81 ? -3.044 5.794 4.540 1.00 81.50 81 PHE A C 1
ATOM 627 O O . PHE A 1 81 ? -3.950 5.368 5.263 1.00 81.50 81 PHE A O 1
ATOM 634 N N . TYR A 1 82 ? -2.374 6.912 4.838 1.00 81.62 82 TYR A N 1
ATOM 635 C CA . TYR A 1 82 ? -2.650 7.692 6.049 1.00 81.62 82 TYR A CA 1
ATOM 636 C C . TYR A 1 82 ? -4.058 8.288 6.055 1.00 81.62 82 TYR A C 1
ATOM 638 O O . TYR A 1 82 ? -4.733 8.233 7.083 1.00 81.62 82 TYR A O 1
ATOM 646 N N . ASN A 1 83 ? -4.539 8.784 4.914 1.00 85.12 83 ASN A N 1
ATOM 647 C CA . ASN A 1 83 ? -5.904 9.291 4.791 1.00 85.12 83 ASN A CA 1
ATOM 648 C C . ASN A 1 83 ? -6.942 8.193 5.076 1.00 85.12 83 ASN A C 1
ATOM 650 O O . ASN A 1 83 ? -7.851 8.366 5.890 1.00 85.12 83 ASN A O 1
ATOM 654 N N . MET A 1 84 ? -6.775 7.025 4.454 1.00 83.69 84 MET A N 1
ATOM 655 C CA . MET A 1 84 ? -7.630 5.867 4.709 1.00 83.69 84 MET A CA 1
ATOM 656 C C . MET A 1 84 ? -7.603 5.459 6.188 1.00 83.69 84 MET A C 1
ATOM 658 O O . MET A 1 84 ? -8.653 5.233 6.792 1.00 83.69 84 MET A O 1
ATOM 662 N N . ARG A 1 85 ? -6.412 5.390 6.788 1.00 82.00 85 ARG A N 1
ATOM 663 C CA . ARG A 1 85 ? -6.248 5.051 8.202 1.00 82.00 85 ARG A CA 1
ATOM 664 C C . ARG A 1 85 ? -6.952 6.056 9.113 1.00 82.00 85 ARG A C 1
ATOM 666 O O . ARG A 1 85 ? -7.623 5.627 10.047 1.00 82.00 85 ARG A O 1
ATOM 673 N N . GLY A 1 86 ? -6.834 7.355 8.840 1.00 86.31 86 GLY A N 1
ATOM 674 C CA . GLY A 1 86 ? -7.517 8.399 9.607 1.00 86.31 86 GLY A CA 1
ATOM 675 C C . GLY A 1 86 ? -9.036 8.213 9.602 1.00 86.31 86 GLY A C 1
ATOM 676 O O . GLY A 1 86 ? -9.671 8.270 10.653 1.00 86.31 86 GLY A O 1
ATOM 677 N N . LYS A 1 87 ? -9.610 7.871 8.442 1.00 87.00 87 LYS A N 1
ATOM 678 C CA . LYS A 1 87 ? -11.044 7.562 8.320 1.00 87.00 87 LYS A CA 1
ATOM 679 C C . LYS A 1 87 ? -11.447 6.329 9.128 1.00 87.00 87 LYS A C 1
ATOM 681 O O . LYS A 1 87 ? -12.438 6.378 9.851 1.00 87.00 87 LYS A O 1
ATOM 686 N N . PHE A 1 88 ? -10.675 5.243 9.057 1.00 86.38 88 PHE A N 1
ATOM 687 C CA . PHE A 1 88 ? -10.951 4.048 9.863 1.00 86.38 88 PHE A CA 1
ATOM 688 C C . PHE A 1 88 ? -10.837 4.319 11.364 1.00 86.38 88 PHE A C 1
ATOM 690 O O . PHE A 1 88 ? -11.684 3.868 12.130 1.00 86.38 88 PHE A O 1
ATOM 697 N N . GLN A 1 89 ? -9.829 5.082 11.788 1.00 87.31 89 GLN A N 1
ATOM 698 C CA . GLN A 1 89 ? -9.667 5.458 13.189 1.00 87.31 89 GLN A CA 1
ATOM 699 C C . GLN A 1 89 ? -10.869 6.265 13.693 1.00 87.31 89 GLN A C 1
ATOM 701 O O . GLN A 1 89 ? -11.358 5.990 14.786 1.00 87.31 89 GLN A O 1
ATOM 706 N N . MET A 1 90 ? -11.390 7.190 12.883 1.00 91.00 90 MET A N 1
ATOM 707 C CA . MET A 1 90 ? -12.592 7.955 13.217 1.00 91.00 90 MET A CA 1
ATOM 708 C C . MET A 1 90 ? -13.827 7.054 13.366 1.00 91.00 90 MET A C 1
ATOM 710 O O . MET A 1 90 ? -14.564 7.193 14.339 1.00 91.00 90 MET A O 1
ATOM 714 N N . ILE A 1 91 ? -14.032 6.097 12.452 1.00 91.75 91 ILE A N 1
ATOM 715 C CA . ILE A 1 91 ? -15.140 5.130 12.545 1.00 91.75 91 ILE A CA 1
ATOM 716 C C . ILE A 1 91 ? -15.037 4.319 13.843 1.00 91.75 91 ILE A C 1
ATOM 718 O O . ILE A 1 91 ? -16.008 4.237 14.590 1.00 91.75 91 ILE A O 1
ATOM 722 N N . LEU A 1 92 ? -13.855 3.780 14.156 1.00 89.69 92 LEU A N 1
ATOM 723 C CA . LEU A 1 92 ? -13.635 3.003 15.381 1.00 89.69 92 LEU A CA 1
ATOM 724 C C . LEU A 1 92 ? -13.870 3.836 16.650 1.00 89.69 92 LEU A C 1
ATOM 726 O O . LEU A 1 92 ? -14.445 3.343 17.620 1.00 89.69 92 LEU A O 1
ATOM 730 N N . GLN A 1 93 ? -13.450 5.103 16.647 1.00 92.56 93 GLN A N 1
ATOM 731 C CA . GLN A 1 93 ? -13.711 6.024 17.752 1.00 92.56 93 GLN A CA 1
ATOM 732 C C . GLN A 1 93 ? -15.211 6.270 17.938 1.00 92.56 93 GLN A C 1
ATOM 734 O O . GLN A 1 93 ? -15.693 6.211 19.069 1.00 92.56 93 GLN A O 1
ATOM 739 N N . LEU A 1 94 ? -15.953 6.496 16.851 1.00 93.50 94 LEU A N 1
ATOM 740 C CA . LEU A 1 94 ? -17.405 6.681 16.898 1.00 93.50 94 LEU A CA 1
ATOM 741 C C . LEU A 1 94 ? -18.121 5.421 17.394 1.00 93.50 94 LEU A C 1
ATOM 743 O O . LEU A 1 94 ? -18.972 5.519 18.274 1.00 93.50 94 LEU A O 1
ATOM 747 N N . GLU A 1 95 ? -17.746 4.234 16.914 1.00 92.62 95 GLU A N 1
ATOM 748 C CA . GLU A 1 95 ? -18.310 2.974 17.416 1.00 92.62 95 GLU A CA 1
ATOM 749 C C . GLU A 1 95 ? -18.089 2.806 18.923 1.00 92.62 95 GLU A C 1
ATOM 751 O O . GLU A 1 95 ? -18.991 2.373 19.644 1.00 92.62 95 GLU A O 1
ATOM 756 N N . GLN A 1 96 ? -16.902 3.164 19.419 1.00 91.88 96 GLN A N 1
ATOM 757 C CA . GLN A 1 96 ? -16.599 3.092 20.845 1.00 91.88 96 GLN A CA 1
ATOM 758 C C . GLN A 1 96 ? -17.411 4.115 21.654 1.00 91.88 96 GLN A C 1
ATOM 760 O O . GLN A 1 96 ? -17.919 3.791 22.731 1.00 91.88 96 GLN A O 1
ATOM 765 N N . GLN A 1 97 ? -17.582 5.334 21.138 1.00 91.94 97 GLN A N 1
ATOM 766 C CA . GLN A 1 97 ? -18.434 6.352 21.761 1.00 91.94 97 GLN A CA 1
ATOM 767 C C . GLN A 1 97 ? -19.894 5.897 21.827 1.00 91.94 97 GLN A C 1
ATOM 769 O O . GLN A 1 97 ? -20.515 5.996 22.879 1.00 91.94 97 GLN A O 1
ATOM 774 N N . VAL A 1 98 ? -20.421 5.314 20.750 1.00 93.62 98 VAL A N 1
ATOM 775 C CA . VAL A 1 98 ? -21.781 4.763 20.718 1.00 93.62 98 VAL A CA 1
ATOM 776 C C . VAL A 1 98 ? -21.940 3.628 21.735 1.00 93.62 98 VAL A C 1
ATOM 778 O O . VAL A 1 98 ? -22.881 3.645 22.527 1.00 93.62 98 VAL A O 1
ATOM 781 N N . LYS A 1 99 ? -20.997 2.677 21.790 1.00 91.25 99 LYS A N 1
ATOM 782 C CA . LYS A 1 99 ? -21.017 1.583 22.782 1.00 91.25 99 LYS A CA 1
ATOM 783 C C . LYS A 1 99 ? -21.003 2.109 24.217 1.00 91.25 99 LYS A C 1
ATOM 785 O O . LYS A 1 99 ? -21.804 1.673 25.037 1.00 91.25 99 LYS A O 1
ATOM 790 N N . THR A 1 100 ? -20.114 3.053 24.522 1.00 91.19 100 THR A N 1
ATOM 791 C CA . THR A 1 100 ? -20.023 3.645 25.869 1.00 91.19 100 THR A CA 1
ATOM 792 C C . THR A 1 100 ? -21.240 4.490 26.229 1.00 91.19 100 THR A C 1
ATOM 794 O O . THR A 1 100 ? -21.629 4.507 27.394 1.00 91.19 100 THR A O 1
ATOM 797 N N . TYR A 1 101 ? -21.864 5.151 25.253 1.00 92.25 101 TYR A N 1
ATOM 798 C CA . TYR A 1 101 ? -23.114 5.880 25.443 1.00 92.25 101 TYR A CA 1
ATOM 799 C C . TYR A 1 101 ? -24.265 4.934 25.809 1.00 92.25 101 TYR A C 1
ATOM 801 O O . TYR A 1 101 ? -24.921 5.145 26.826 1.00 92.25 101 TYR A O 1
ATOM 809 N N . TYR A 1 102 ? -24.467 3.853 25.046 1.00 89.00 102 TYR A N 1
ATOM 810 C CA . TYR A 1 102 ? -25.515 2.869 25.344 1.00 89.00 102 TYR A CA 1
ATOM 811 C C . TYR A 1 102 ? -25.257 2.077 26.632 1.00 89.00 102 TYR A C 1
ATOM 813 O O . TYR A 1 102 ? -26.208 1.712 27.305 1.00 89.00 102 TYR A O 1
ATOM 821 N N . SER A 1 103 ? -23.997 1.838 27.007 1.00 80.75 103 SER A N 1
ATOM 822 C CA . SER A 1 103 ? -23.646 1.072 28.212 1.00 80.75 103 SER A CA 1
ATOM 823 C C . SER A 1 103 ? -23.757 1.865 29.525 1.00 80.75 103 SER A C 1
ATOM 825 O O . SER A 1 103 ? -23.584 1.280 30.592 1.00 80.75 103 SER A O 1
ATOM 827 N N . LYS A 1 104 ? -23.987 3.185 29.461 1.00 72.62 104 LYS A N 1
ATOM 828 C CA . LYS A 1 104 ? -24.239 4.060 30.624 1.00 72.62 104 LYS A CA 1
ATOM 829 C C . LYS A 1 104 ? -25.732 4.266 30.916 1.00 72.62 104 LYS A C 1
ATOM 831 O O . LYS A 1 104 ? -26.057 4.983 31.861 1.00 72.62 104 LYS A O 1
ATOM 836 N N . LYS A 1 105 ? -26.608 3.699 30.088 1.00 58.12 105 LYS A N 1
ATOM 837 C CA . LYS A 1 105 ? -28.062 3.707 30.251 1.00 58.12 105 LYS A CA 1
ATOM 838 C C . LYS A 1 105 ? -28.512 2.379 30.846 1.00 58.12 105 LYS A C 1
ATOM 840 O O . LYS A 1 105 ? -29.467 2.421 31.646 1.00 58.12 105 LYS A O 1
#

InterPro domains:
  IPR008207 Signal transduction histidine kinase, phosphotransfer (Hpt) domain [PF01627] (28-78)
  IPR008207 Signal transduction histidine kinase, phosphotransfer (Hpt) domain [cd00088] (28-58)
  IPR036641 HPT domain superfamily [G3DSA:1.20.120.160] (20-105)
  IPR036641 HPT domain superfamily [SSF47226] (25-98)
  IPR045871 Histidine-containing phosphotransfer protein 1-5/Phosphorelay intermediate protein YPD1 [PTHR28242] (23-99)

Radius of gyration: 16.78 Å; chains: 1; bounding box: 52×19×47 Å

Foldseek 3Di:
DPPCPVVVVCVLVVVVVQCPPPVDRPPPLVSLLVSLVVQLVVCVVVVLVQLNVLSVQLNVCSVVVPSVSNVVSSVSSVVSVVVVVVVVVVVVVVVVVVVVVVVVD

Organism: Brachypodium distachyon (NCBI:txid15368)

Sequence (105 aa):
MFKDCNGWFGYVLGVCCCVWDRDKPCVDFDRLDAIAHRFKGSSASVGALRVKNTCIQLHVFCKEKSLNGCLMTLNTVSNEFYNMRGKFQMILQLEQQVKTYYSKK

pLDDT: mean 71.52, std 18.26, range [27.88, 93.62]